Protein AF-A0A6P8CAR3-F1 (afdb_monomer_lite)

Structure (mmCIF, N/CA/C/O backbone):
data_AF-A0A6P8CAR3-F1
#
_entry.id   AF-A0A6P8CAR3-F1
#
loop_
_atom_site.group_PDB
_atom_site.id
_atom_site.type_symbol
_atom_site.label_atom_id
_atom_site.label_alt_id
_atom_site.label_comp_id
_ato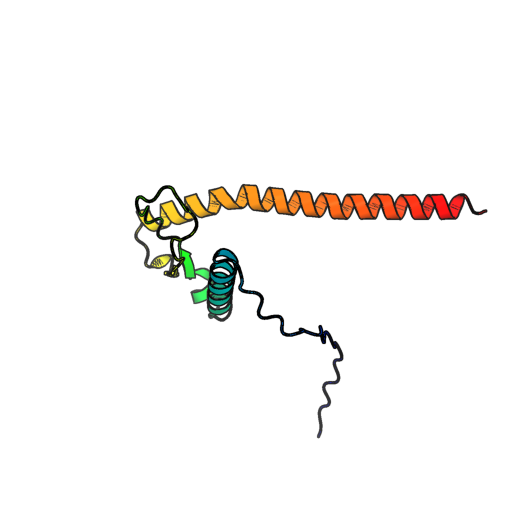m_site.label_asym_id
_atom_site.label_entity_id
_atom_site.label_seq_id
_atom_site.pdbx_PDB_ins_code
_atom_site.Cartn_x
_atom_site.Cartn_y
_atom_site.Cartn_z
_atom_site.occupancy
_atom_site.B_iso_or_equiv
_atom_site.auth_seq_id
_atom_site.auth_comp_id
_atom_site.auth_asym_id
_atom_site.auth_atom_id
_atom_site.pdbx_PDB_model_num
ATOM 1 N N . MET A 1 1 ? -28.341 -36.547 -9.044 1.00 37.84 1 MET A N 1
ATOM 2 C CA . MET A 1 1 ? -27.590 -36.329 -7.793 1.00 37.84 1 MET A CA 1
ATOM 3 C C . MET A 1 1 ? -27.442 -34.829 -7.647 1.00 37.84 1 MET A C 1
ATOM 5 O O . MET A 1 1 ? -26.509 -34.243 -8.180 1.00 37.84 1 MET A O 1
ATOM 9 N N . GLU A 1 2 ? -28.469 -34.211 -7.070 1.00 34.59 2 GLU A N 1
ATOM 10 C CA . GLU A 1 2 ? -28.439 -32.811 -6.663 1.00 34.59 2 GLU A CA 1
ATOM 11 C C . GLU A 1 2 ? -27.474 -32.696 -5.485 1.00 34.59 2 GLU A C 1
ATOM 13 O O . GLU A 1 2 ? -27.591 -33.443 -4.515 1.00 34.59 2 GLU A O 1
ATOM 18 N N . LEU A 1 3 ? -26.497 -31.801 -5.585 1.00 39.31 3 LEU A N 1
ATOM 19 C CA . LEU A 1 3 ? -25.762 -31.338 -4.419 1.00 39.31 3 LEU A CA 1
ATOM 20 C C . LEU A 1 3 ? -26.262 -29.931 -4.128 1.00 39.31 3 LEU A C 1
ATOM 22 O O . LEU A 1 3 ? -25.767 -28.945 -4.674 1.00 39.31 3 LEU A O 1
ATOM 26 N N . GLU A 1 4 ? -27.294 -29.872 -3.290 1.00 41.59 4 GLU A N 1
ATOM 27 C CA . GLU A 1 4 ? -27.665 -28.658 -2.584 1.00 41.59 4 GLU A CA 1
ATOM 28 C C . GLU A 1 4 ? -26.480 -28.203 -1.725 1.00 41.59 4 GLU A C 1
ATOM 30 O O . GLU A 1 4 ? -26.164 -28.793 -0.694 1.00 41.59 4 GLU A O 1
ATOM 35 N N . LEU A 1 5 ? -25.832 -27.116 -2.134 1.00 40.50 5 LEU A N 1
ATOM 36 C CA . LEU A 1 5 ? -25.028 -26.306 -1.230 1.00 40.50 5 LEU A CA 1
ATOM 37 C C . LEU A 1 5 ? -25.927 -25.217 -0.650 1.00 40.50 5 LEU A C 1
ATOM 39 O O . LEU A 1 5 ? -25.931 -24.072 -1.100 1.00 40.50 5 LEU A O 1
ATOM 43 N N . GLN A 1 6 ? -26.698 -25.589 0.371 1.00 46.31 6 GLN A N 1
ATOM 44 C CA . GLN A 1 6 ? -27.310 -24.620 1.270 1.00 46.31 6 GLN A CA 1
ATOM 45 C C . GLN A 1 6 ? -26.231 -24.069 2.207 1.00 46.31 6 GLN A C 1
ATOM 47 O O . GLN A 1 6 ? -25.952 -24.622 3.266 1.00 46.31 6 GLN A O 1
ATOM 52 N N . HIS A 1 7 ? -25.631 -22.944 1.825 1.00 41.62 7 HIS A N 1
ATOM 53 C CA . HIS A 1 7 ? -24.981 -22.049 2.776 1.00 41.62 7 HIS A CA 1
ATOM 54 C C . HIS A 1 7 ?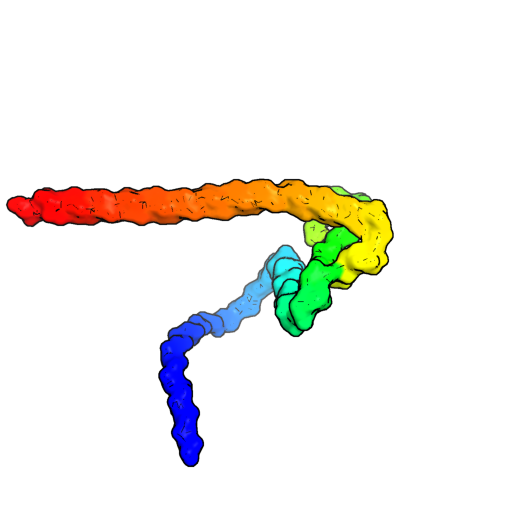 -25.685 -20.699 2.720 1.00 41.62 7 HIS A C 1
ATOM 56 O O . HIS A 1 7 ? -25.413 -19.842 1.880 1.00 41.62 7 HIS A O 1
ATOM 62 N N . ALA A 1 8 ? -26.626 -20.525 3.641 1.00 44.53 8 ALA A N 1
ATOM 63 C CA . ALA A 1 8 ? -27.214 -19.237 3.929 1.00 44.53 8 ALA A CA 1
ATOM 64 C C . ALA A 1 8 ? -26.144 -18.290 4.501 1.00 44.53 8 ALA A C 1
ATOM 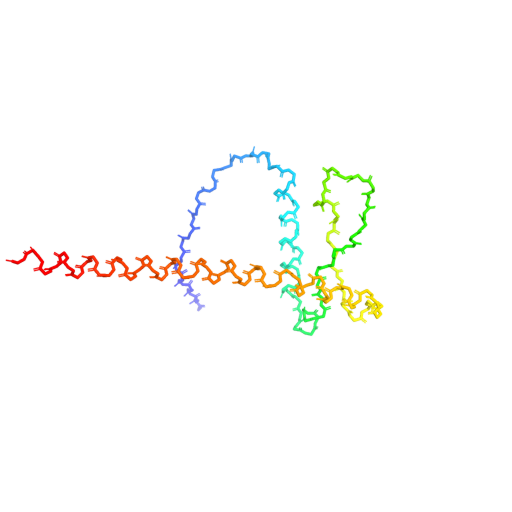66 O O . ALA A 1 8 ? -25.609 -18.513 5.583 1.00 44.53 8 ALA A O 1
ATOM 67 N N . SER A 1 9 ? -25.886 -17.185 3.805 1.00 39.03 9 SER A N 1
ATOM 68 C CA . SER A 1 9 ? -25.698 -15.885 4.454 1.00 39.03 9 SER A CA 1
ATOM 69 C C . SER A 1 9 ? -26.244 -14.791 3.535 1.00 39.03 9 SER A C 1
ATOM 71 O O . SER A 1 9 ? -25.606 -14.298 2.609 1.00 39.03 9 SER A O 1
ATOM 73 N N . SER A 1 10 ? -27.511 -14.452 3.763 1.00 47.41 10 SER A N 1
ATOM 74 C CA . SER A 1 10 ? -28.171 -13.320 3.124 1.00 47.41 10 SER A CA 1
ATOM 75 C C . SER A 1 10 ? -27.705 -12.028 3.791 1.00 47.41 10 SER A C 1
ATOM 77 O O . SER A 1 10 ? -28.309 -11.577 4.760 1.00 47.41 10 SER A O 1
ATOM 79 N N . PHE A 1 11 ? -26.679 -11.388 3.234 1.00 50.72 11 PHE A N 1
ATOM 80 C CA . PHE A 1 11 ? -26.512 -9.941 3.368 1.00 50.72 11 PHE A CA 1
ATOM 81 C C . PHE A 1 11 ? -27.120 -9.263 2.142 1.00 50.72 11 PHE A C 1
ATOM 83 O O . PHE A 1 11 ? -26.428 -8.718 1.286 1.00 50.72 11 PHE A O 1
ATOM 90 N N . ARG A 1 12 ? -28.451 -9.310 2.039 1.00 53.91 12 ARG A N 1
ATOM 91 C CA . ARG A 1 12 ? -29.187 -8.426 1.132 1.00 53.91 12 ARG A CA 1
ATOM 92 C C . ARG A 1 12 ? -29.307 -7.061 1.801 1.00 53.91 12 ARG A C 1
ATOM 94 O O . ARG A 1 12 ? -30.337 -6.726 2.374 1.00 53.91 12 ARG A O 1
ATOM 101 N N . SER A 1 13 ? -28.227 -6.284 1.755 1.00 49.47 13 SER A N 1
ATOM 102 C CA . SER A 1 13 ? -28.322 -4.849 2.013 1.00 49.47 13 SER A CA 1
ATOM 103 C C . SER A 1 13 ? -29.132 -4.228 0.883 1.00 49.47 13 SER A C 1
ATOM 105 O O . SER A 1 13 ? -28.727 -4.257 -0.277 1.00 49.47 13 SER A O 1
ATOM 107 N N . ASN A 1 14 ? -30.298 -3.701 1.239 1.00 44.16 14 ASN A N 1
ATOM 108 C CA . ASN A 1 14 ? -31.169 -2.930 0.369 1.00 44.16 14 ASN A CA 1
ATOM 109 C C . ASN A 1 14 ? -30.408 -1.688 -0.131 1.00 44.16 14 ASN A C 1
ATOM 111 O O . ASN A 1 14 ? -30.324 -0.683 0.573 1.00 44.16 14 ASN A O 1
ATOM 115 N N . ARG A 1 15 ? -29.796 -1.767 -1.318 1.00 44.28 15 ARG A N 1
ATOM 116 C CA . ARG A 1 15 ? -29.264 -0.595 -2.019 1.00 44.28 15 ARG A CA 1
ATOM 117 C C . ARG A 1 15 ? -30.456 0.120 -2.642 1.00 44.28 15 ARG A C 1
ATOM 119 O O . ARG A 1 15 ? -30.901 -0.236 -3.723 1.00 44.28 15 ARG A O 1
ATOM 126 N N . SER A 1 16 ? -31.000 1.096 -1.926 1.00 47.25 16 SER A N 1
ATOM 127 C CA . SER A 1 16 ? -31.833 2.115 -2.550 1.00 47.25 16 SER A CA 1
ATOM 128 C C . SER A 1 16 ? -30.955 2.906 -3.515 1.00 47.25 16 SER A C 1
ATOM 130 O O . SER A 1 16 ? -29.991 3.543 -3.080 1.00 47.25 16 SER A O 1
ATOM 132 N N . ASP A 1 17 ? -31.290 2.840 -4.802 1.00 51.38 17 ASP A N 1
ATOM 133 C CA . ASP A 1 17 ? -30.743 3.674 -5.866 1.00 51.38 17 ASP A CA 1
ATOM 134 C C . ASP A 1 17 ? -30.948 5.144 -5.508 1.00 51.38 17 ASP A C 1
ATOM 136 O O . ASP A 1 17 ? -31.993 5.749 -5.729 1.00 51.38 17 ASP A O 1
ATOM 140 N N . THR A 1 18 ? -29.939 5.725 -4.876 1.00 49.56 18 THR A N 1
ATOM 141 C CA . THR A 1 18 ? -29.762 7.166 -4.869 1.00 49.56 18 THR A CA 1
ATOM 142 C C . THR A 1 18 ? -28.496 7.376 -5.661 1.00 49.56 18 THR A C 1
ATOM 144 O O . THR A 1 18 ? -27.395 7.204 -5.136 1.00 49.56 18 THR A O 1
ATOM 147 N N . GLU A 1 19 ? -28.660 7.677 -6.948 1.00 51.69 19 GLU A N 1
ATOM 148 C CA . GLU A 1 19 ? -27.627 8.275 -7.785 1.00 51.69 19 GLU A CA 1
ATOM 149 C C . GLU A 1 19 ? -27.208 9.599 -7.138 1.00 51.69 19 GLU A C 1
ATOM 151 O O . GLU A 1 19 ? -27.660 10.690 -7.472 1.00 51.69 19 GLU A O 1
ATOM 156 N N . ARG A 1 20 ? -26.389 9.496 -6.096 1.00 47.16 20 ARG A N 1
ATOM 157 C CA . ARG A 1 20 ? -25.767 10.622 -5.436 1.00 47.16 20 ARG A CA 1
ATOM 158 C C . ARG A 1 20 ? -24.439 10.786 -6.136 1.00 47.16 20 ARG A C 1
ATOM 160 O O . ARG A 1 20 ? -23.530 9.993 -5.914 1.00 47.16 20 ARG A O 1
ATOM 167 N N . SER A 1 21 ? -24.372 11.788 -7.007 1.00 57.22 21 SER A N 1
ATOM 168 C CA . SER A 1 21 ? -23.149 12.302 -7.614 1.00 57.22 21 SER A CA 1
ATOM 169 C C . SER A 1 21 ? -22.003 12.241 -6.605 1.00 57.22 21 SER A C 1
ATOM 171 O O . SER A 1 21 ? -21.943 13.044 -5.673 1.00 57.22 21 SER A O 1
ATOM 173 N N . LEU A 1 22 ? -21.148 11.225 -6.744 1.00 51.94 22 LEU A N 1
ATOM 174 C CA . LEU A 1 22 ? -19.991 11.052 -5.880 1.00 51.94 22 LEU A CA 1
ATOM 175 C C . LEU A 1 22 ? -19.053 12.243 -6.118 1.00 51.94 22 LEU A C 1
ATOM 177 O O . LEU A 1 22 ? -18.839 12.603 -7.284 1.00 51.94 22 LEU A O 1
ATOM 181 N N . PRO A 1 23 ? -18.494 12.857 -5.059 1.00 60.16 23 PRO A N 1
ATOM 182 C CA . PRO A 1 23 ? -17.418 13.826 -5.218 1.00 60.16 23 PRO A CA 1
ATOM 183 C C . PRO A 1 23 ? -16.298 13.191 -6.051 1.00 60.16 23 PRO A C 1
ATOM 185 O O . PRO A 1 23 ? -16.108 11.973 -6.004 1.00 60.16 23 PRO A O 1
ATOM 188 N N . ALA A 1 24 ? -15.579 13.997 -6.836 1.00 58.12 24 ALA A N 1
ATOM 189 C CA . ALA A 1 24 ? -14.552 13.510 -7.762 1.00 58.12 24 ALA A CA 1
ATOM 190 C C . ALA A 1 24 ? -13.549 12.541 -7.094 1.00 58.12 24 ALA A C 1
ATOM 192 O O . ALA A 1 24 ? -13.138 11.571 -7.724 1.00 58.12 24 ALA A O 1
ATOM 193 N N . GLU A 1 25 ? -13.258 12.733 -5.803 1.00 54.50 25 GLU A N 1
ATOM 194 C CA . GLU A 1 25 ? -12.420 11.848 -4.979 1.00 54.50 25 GLU A CA 1
ATOM 195 C C . GLU A 1 25 ? -12.941 10.405 -4.868 1.00 54.50 25 GLU A C 1
ATOM 197 O O . GLU A 1 25 ? -12.158 9.461 -4.951 1.00 54.50 25 GLU A O 1
ATOM 202 N N . GLY A 1 26 ? -14.257 10.203 -4.736 1.00 61.31 26 GLY A N 1
ATOM 203 C CA . GLY A 1 26 ? -14.839 8.861 -4.609 1.00 61.31 26 GLY A CA 1
ATOM 204 C C . GLY A 1 26 ? -14.674 8.022 -5.878 1.00 61.31 26 GLY A C 1
ATOM 205 O O . GLY A 1 26 ? -14.478 6.814 -5.804 1.00 61.31 26 GLY A O 1
ATOM 206 N N . ARG A 1 27 ? -14.681 8.668 -7.051 1.00 62.88 27 ARG A N 1
ATOM 207 C CA . ARG A 1 27 ? -14.472 7.987 -8.339 1.00 62.88 27 ARG A CA 1
ATOM 208 C C . ARG A 1 27 ? -13.028 7.511 -8.511 1.00 62.88 27 ARG A C 1
ATOM 210 O O . ARG A 1 27 ? -12.815 6.420 -9.029 1.00 62.88 27 ARG A O 1
ATOM 217 N N . VAL A 1 28 ? -12.057 8.310 -8.061 1.00 67.25 28 VAL A N 1
ATOM 218 C CA . VAL A 1 28 ? -10.626 7.961 -8.119 1.00 67.25 28 VAL A CA 1
ATOM 219 C C . VAL A 1 28 ? -10.321 6.789 -7.186 1.00 67.25 28 VAL A C 1
ATOM 221 O O . VAL A 1 28 ? -9.623 5.854 -7.573 1.00 67.25 28 VAL A O 1
ATOM 224 N N . ASP A 1 29 ? -10.884 6.795 -5.977 1.00 78.19 29 ASP A N 1
ATOM 225 C CA . ASP A 1 29 ? -10.732 5.687 -5.028 1.00 78.19 29 ASP A CA 1
ATOM 226 C C . ASP A 1 29 ? -11.332 4.376 -5.572 1.00 78.19 29 ASP A C 1
ATOM 228 O O . ASP A 1 29 ? -10.711 3.315 -5.489 1.00 78.19 29 ASP A O 1
ATOM 232 N N . ASP A 1 30 ? -12.504 4.436 -6.209 1.00 84.75 30 ASP A N 1
ATOM 233 C CA . ASP A 1 30 ? -13.128 3.257 -6.816 1.00 84.75 30 ASP A CA 1
ATOM 234 C C . ASP A 1 30 ? -12.330 2.701 -8.008 1.00 84.75 30 ASP A C 1
ATOM 236 O O . ASP A 1 30 ? -12.212 1.481 -8.154 1.00 84.75 30 ASP A O 1
ATOM 240 N N . GLU A 1 31 ? -11.706 3.560 -8.818 1.00 85.62 31 GLU A N 1
ATOM 241 C CA . GLU A 1 31 ? -10.788 3.125 -9.875 1.00 85.62 31 GLU A CA 1
ATOM 242 C C . GLU A 1 31 ? -9.564 2.404 -9.292 1.00 85.62 31 GLU A C 1
ATOM 244 O O . GLU A 1 31 ? -9.211 1.306 -9.728 1.00 85.62 31 GLU A O 1
ATOM 249 N N . VAL A 1 32 ? -8.950 2.972 -8.253 1.00 84.88 32 VAL A N 1
ATOM 250 C CA . VAL A 1 32 ? -7.799 2.372 -7.566 1.00 84.88 32 VAL A CA 1
ATOM 251 C C . VAL A 1 32 ? -8.161 1.007 -6.972 1.00 84.88 32 VAL A C 1
ATOM 253 O O . VAL A 1 32 ? -7.386 0.055 -7.096 1.00 84.88 32 VAL A O 1
ATOM 256 N N . LYS A 1 33 ? -9.356 0.858 -6.388 1.00 88.88 33 LYS A N 1
ATOM 257 C CA . LYS A 1 33 ? -9.859 -0.442 -5.905 1.00 88.88 33 LYS A CA 1
ATOM 258 C C . LYS A 1 33 ? -10.005 -1.461 -7.032 1.00 88.88 33 LYS A C 1
ATOM 260 O O . LYS A 1 33 ? -9.626 -2.619 -6.851 1.00 88.88 33 LYS A O 1
ATOM 265 N N . LEU A 1 34 ? -10.533 -1.053 -8.187 1.00 90.62 34 LEU A N 1
ATOM 266 C CA . LEU A 1 34 ? -10.657 -1.931 -9.354 1.00 90.62 34 LEU A CA 1
ATOM 267 C C . LEU A 1 34 ? -9.283 -2.403 -9.845 1.00 90.62 34 LEU A C 1
ATOM 269 O O . LEU A 1 34 ? -9.114 -3.586 -10.150 1.00 90.62 34 LEU A O 1
ATOM 273 N N . GLN A 1 35 ? -8.287 -1.515 -9.864 1.00 90.69 35 GLN A N 1
ATOM 274 C CA . GLN A 1 35 ? -6.920 -1.877 -10.233 1.00 90.69 35 GLN A CA 1
ATOM 275 C C . GLN A 1 35 ? -6.293 -2.858 -9.223 1.00 90.69 35 GLN A C 1
ATOM 277 O O . GLN A 1 35 ? -5.686 -3.850 -9.632 1.00 90.69 35 GLN A O 1
ATOM 282 N N . TRP A 1 36 ? -6.494 -2.660 -7.913 1.00 92.06 36 TRP A N 1
ATOM 283 C CA . TRP A 1 36 ? -6.047 -3.617 -6.889 1.00 92.06 36 TRP A CA 1
ATOM 284 C C . TRP A 1 36 ? -6.713 -4.988 -7.029 1.00 92.06 36 TRP A C 1
ATOM 286 O O . TRP A 1 36 ? -6.036 -6.011 -6.934 1.00 92.06 36 TRP A O 1
ATOM 296 N N . ALA A 1 37 ? -8.015 -5.026 -7.323 1.00 94.44 37 ALA A N 1
ATOM 297 C CA . ALA A 1 37 ? -8.729 -6.275 -7.572 1.00 94.44 37 ALA A CA 1
ATOM 298 C C . ALA A 1 37 ? -8.188 -7.012 -8.810 1.00 94.44 37 ALA A C 1
ATOM 300 O O . ALA A 1 37 ? -8.125 -8.242 -8.824 1.00 94.44 37 ALA A O 1
ATOM 301 N N . ALA A 1 38 ? -7.769 -6.278 -9.845 1.00 93.81 38 ALA A N 1
ATOM 302 C CA . ALA A 1 38 ? -7.114 -6.867 -11.008 1.00 93.81 38 ALA A CA 1
ATOM 303 C C . ALA A 1 38 ? -5.740 -7.464 -10.655 1.00 93.81 38 ALA A C 1
ATOM 305 O O . ALA A 1 38 ? -5.426 -8.558 -11.123 1.00 93.81 38 ALA A O 1
ATOM 306 N N . ILE A 1 39 ? -4.953 -6.793 -9.804 1.00 94.06 39 ILE A N 1
ATOM 307 C CA . ILE A 1 39 ? -3.658 -7.301 -9.319 1.00 94.06 39 ILE A CA 1
ATOM 308 C C . ILE A 1 39 ? -3.844 -8.568 -8.476 1.00 94.06 39 ILE A C 1
ATOM 310 O O . ILE A 1 39 ? -3.086 -9.524 -8.639 1.00 94.06 39 ILE A O 1
ATOM 314 N N . ASP A 1 40 ? -4.856 -8.617 -7.611 1.00 93.56 40 ASP A N 1
ATOM 315 C CA . ASP A 1 40 ? -5.075 -9.770 -6.732 1.00 93.56 40 ASP A CA 1
ATOM 316 C C . ASP A 1 40 ? -5.488 -11.039 -7.496 1.00 93.56 40 ASP A C 1
ATOM 318 O O . ASP A 1 40 ? -5.152 -12.157 -7.108 1.00 93.56 40 ASP A O 1
ATOM 322 N N . ARG A 1 41 ? -6.136 -10.866 -8.653 1.00 95.81 41 ARG A N 1
ATOM 323 C CA . ARG A 1 41 ? -6.487 -11.961 -9.571 1.00 95.81 41 ARG A CA 1
ATOM 324 C C . ARG A 1 41 ? -5.288 -12.524 -10.346 1.00 95.81 41 ARG A C 1
ATOM 326 O O . ARG A 1 41 ? -5.443 -13.523 -11.048 1.00 95.81 41 ARG A O 1
ATOM 333 N N . LEU A 1 42 ? -4.106 -11.906 -10.267 1.00 95.06 42 LEU A N 1
ATOM 334 C CA . LEU A 1 42 ? -2.911 -12.397 -10.955 1.00 95.06 42 LEU A CA 1
ATOM 335 C C . LEU A 1 42 ? -2.337 -13.657 -10.275 1.00 95.06 42 LEU A C 1
ATOM 337 O O . LEU A 1 42 ? -2.395 -13.787 -9.052 1.00 95.06 42 LEU A O 1
ATOM 341 N N . PRO A 1 43 ? -1.670 -14.554 -11.031 1.00 95.88 43 PRO A N 1
ATOM 342 C CA . PRO A 1 43 ? -0.877 -15.633 -10.444 1.00 95.88 43 PRO A CA 1
ATOM 343 C C . PRO A 1 43 ? 0.170 -15.094 -9.461 1.00 95.88 43 PRO A C 1
ATOM 345 O O . PRO A 1 43 ? 0.732 -14.020 -9.695 1.00 95.88 43 PRO A O 1
ATOM 348 N N . THR A 1 44 ? 0.506 -15.868 -8.422 1.00 95.56 44 THR A N 1
ATOM 349 C CA . THR A 1 44 ? 1.368 -15.451 -7.295 1.00 95.56 44 THR A CA 1
ATOM 350 C C . THR A 1 44 ? 2.620 -14.692 -7.729 1.00 95.56 44 THR A C 1
ATOM 352 O O . THR A 1 44 ? 2.912 -13.624 -7.199 1.00 95.56 44 THR A O 1
ATOM 355 N N . PHE A 1 45 ? 3.330 -15.193 -8.743 1.00 94.75 45 PHE A N 1
ATOM 356 C CA . PHE A 1 45 ? 4.554 -14.560 -9.230 1.00 94.75 45 PHE A CA 1
ATOM 357 C C . PHE A 1 45 ? 4.326 -13.167 -9.831 1.00 94.75 45 PHE A C 1
ATOM 359 O O . PHE A 1 45 ? 5.109 -12.252 -9.591 1.00 94.75 45 PHE A O 1
ATOM 366 N N . ARG A 1 46 ? 3.252 -12.988 -10.610 1.00 93.56 46 ARG A N 1
ATOM 367 C CA . ARG A 1 46 ? 2.926 -11.687 -11.209 1.00 93.56 46 ARG A CA 1
ATOM 368 C C . ARG A 1 46 ? 2.352 -10.742 -10.160 1.00 93.56 46 ARG A C 1
ATOM 370 O O . ARG A 1 46 ? 2.703 -9.568 -10.176 1.00 93.56 46 ARG A O 1
ATOM 377 N N . ARG A 1 47 ? 1.559 -11.257 -9.217 1.00 95.31 47 ARG A N 1
ATOM 378 C CA . ARG A 1 47 ? 1.004 -10.477 -8.106 1.00 95.31 47 ARG A CA 1
ATOM 379 C C . ARG A 1 47 ? 2.098 -9.833 -7.251 1.00 95.31 47 ARG A C 1
ATOM 381 O O . ARG A 1 47 ? 2.023 -8.647 -6.981 1.00 95.31 47 ARG A O 1
ATOM 388 N N . LEU A 1 48 ? 3.156 -10.574 -6.908 1.00 91.75 48 LEU A N 1
ATOM 389 C CA . LEU A 1 48 ? 4.264 -10.061 -6.083 1.00 91.75 48 LEU A CA 1
ATOM 390 C C . LEU A 1 48 ? 5.109 -8.971 -6.757 1.00 91.75 48 LEU A C 1
ATOM 392 O O . LEU A 1 48 ? 5.776 -8.201 -6.075 1.00 91.75 48 LEU A O 1
ATOM 396 N N . ARG A 1 49 ? 5.130 -8.929 -8.092 1.00 93.25 49 ARG A N 1
ATOM 397 C CA . ARG A 1 49 ? 5.983 -8.008 -8.862 1.00 93.25 49 ARG A CA 1
ATOM 398 C C . ARG A 1 49 ? 5.209 -6.815 -9.412 1.00 93.25 49 ARG A C 1
ATOM 400 O O . ARG A 1 49 ? 5.827 -5.914 -9.962 1.00 93.25 49 ARG A O 1
ATOM 407 N N . THR A 1 50 ? 3.886 -6.804 -9.280 1.00 93.38 50 THR A N 1
ATOM 408 C CA . THR A 1 50 ? 3.023 -5.765 -9.843 1.00 93.38 50 THR A CA 1
ATOM 409 C C . THR A 1 50 ? 2.496 -4.876 -8.725 1.00 93.38 50 THR A C 1
ATOM 411 O O . THR A 1 50 ? 1.928 -5.381 -7.763 1.00 93.38 50 THR A O 1
ATOM 414 N N . SER A 1 51 ? 2.655 -3.561 -8.853 1.00 89.88 51 SER A N 1
ATOM 415 C CA . SER A 1 51 ? 2.116 -2.592 -7.895 1.00 89.88 51 SER A CA 1
ATOM 416 C C . SER A 1 51 ? 1.566 -1.357 -8.595 1.00 89.88 51 SER A C 1
ATOM 418 O O . SER A 1 51 ? 1.924 -1.061 -9.736 1.00 89.88 51 SER A O 1
ATOM 420 N N . LEU A 1 52 ? 0.704 -0.623 -7.892 1.00 89.56 52 LEU A N 1
ATOM 421 C CA . LEU A 1 52 ? 0.299 0.720 -8.284 1.00 89.56 52 LEU A CA 1
ATOM 422 C C . LEU A 1 52 ? 1.439 1.699 -8.031 1.00 89.56 52 LEU A C 1
ATOM 424 O O . LEU A 1 52 ? 1.908 1.833 -6.902 1.00 89.56 52 LEU A O 1
ATOM 428 N N . PHE A 1 53 ? 1.874 2.363 -9.092 1.00 84.88 53 PHE A N 1
ATOM 429 C CA . PHE A 1 53 ? 2.907 3.381 -9.072 1.00 84.88 53 PHE A CA 1
ATOM 430 C C . PHE A 1 53 ? 2.255 4.744 -9.296 1.00 84.88 53 PHE A C 1
ATOM 432 O O . PHE A 1 53 ? 1.478 4.929 -10.236 1.00 84.88 53 PHE A O 1
ATOM 439 N N . ASP A 1 54 ? 2.576 5.687 -8.418 1.00 80.94 54 ASP A N 1
ATOM 440 C CA . ASP A 1 54 ? 2.206 7.088 -8.567 1.00 80.94 54 ASP A CA 1
ATOM 441 C C . ASP A 1 54 ? 3.307 7.788 -9.366 1.00 80.94 54 ASP A C 1
ATOM 443 O O . ASP A 1 54 ? 4.450 7.867 -8.916 1.00 80.94 54 ASP A O 1
ATOM 447 N N . ASP A 1 55 ? 2.990 8.225 -10.585 1.00 64.94 55 ASP A N 1
ATOM 448 C CA . ASP A 1 55 ? 3.971 8.861 -11.466 1.00 64.94 55 ASP A CA 1
ATOM 449 C C . ASP A 1 55 ? 4.482 10.198 -10.945 1.00 64.94 55 ASP A C 1
ATOM 451 O O . ASP A 1 55 ? 5.453 10.715 -11.498 1.00 64.94 55 ASP A O 1
ATOM 455 N N . GLY A 1 56 ? 3.850 10.777 -9.916 1.00 60.03 56 GLY A N 1
ATOM 456 C CA . GLY A 1 56 ? 4.335 12.000 -9.291 1.00 60.03 56 GLY A CA 1
ATOM 457 C C . GLY A 1 56 ? 4.594 13.121 -10.298 1.00 60.03 56 GLY A C 1
ATOM 458 O O . GLY A 1 56 ? 5.417 13.996 -10.028 1.00 60.03 56 GLY A O 1
ATOM 459 N N . LYS A 1 57 ? 3.937 13.108 -11.474 1.00 47.75 57 LYS A N 1
ATOM 460 C CA . LYS A 1 57 ? 3.965 14.246 -12.387 1.00 47.75 57 LYS A CA 1
ATOM 461 C C . LYS A 1 57 ? 3.315 15.386 -11.627 1.00 47.75 57 LYS A C 1
ATOM 463 O O . LYS A 1 57 ? 2.094 15.514 -11.596 1.00 47.75 57 LYS A O 1
ATOM 468 N N . VAL A 1 58 ? 4.171 16.211 -11.038 1.00 44.38 58 VAL A N 1
ATOM 469 C CA . VAL A 1 58 ? 3.889 17.567 -10.599 1.00 44.38 58 VAL A CA 1
ATOM 470 C C . VAL A 1 58 ? 3.486 18.331 -11.858 1.00 44.38 58 VAL A C 1
ATOM 472 O O . VAL A 1 58 ? 4.269 19.055 -12.466 1.00 44.38 58 VAL A O 1
ATOM 475 N N . SER A 1 59 ? 2.253 18.117 -12.316 1.00 38.31 59 SER A N 1
ATOM 476 C CA . SER A 1 59 ? 1.539 19.154 -13.036 1.00 38.31 59 SER A CA 1
ATOM 477 C C . SER A 1 59 ? 1.615 20.362 -12.113 1.00 38.31 59 SER A C 1
ATOM 479 O O . SER A 1 59 ? 1.220 20.262 -10.953 1.00 38.31 59 SER A O 1
ATOM 481 N N . GLY A 1 60 ? 2.223 21.453 -12.576 1.00 36.78 60 GLY A N 1
ATOM 482 C CA . GLY A 1 60 ? 2.484 22.675 -11.812 1.00 36.78 60 GLY A CA 1
ATOM 483 C C . GLY A 1 60 ? 1.223 23.434 -11.386 1.00 36.78 60 GLY A C 1
ATOM 484 O O . GLY A 1 60 ? 1.203 24.658 -11.416 1.00 36.78 60 GLY A O 1
ATOM 485 N N . SER A 1 61 ? 0.159 22.730 -11.010 1.00 39.34 61 SER A N 1
ATOM 486 C CA . SER A 1 61 ? -1.018 23.272 -10.362 1.00 39.34 61 SER A CA 1
ATOM 487 C C . SER A 1 61 ? -0.990 22.827 -8.904 1.00 39.34 61 SER A C 1
ATOM 489 O O . SER A 1 61 ? -1.363 21.707 -8.565 1.00 39.34 61 SER A O 1
ATOM 491 N N . GLN A 1 62 ? -0.549 23.729 -8.029 1.00 42.44 62 GLN A N 1
ATOM 492 C CA . GLN A 1 62 ? -0.540 23.587 -6.567 1.00 42.44 62 GLN A CA 1
ATOM 493 C C . GLN A 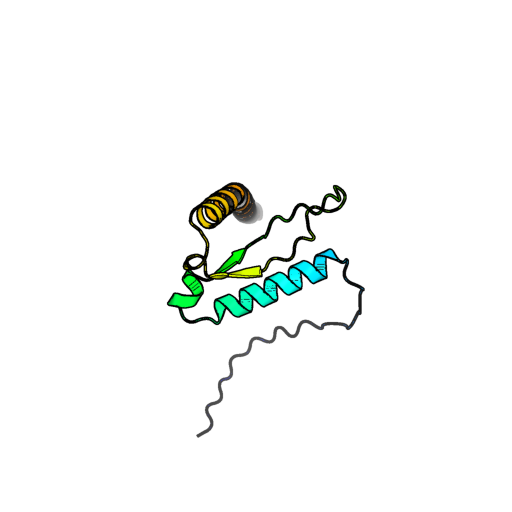1 62 ? -1.947 23.446 -5.941 1.00 42.44 62 GLN A C 1
ATOM 495 O O . GLN A 1 62 ? -2.103 23.637 -4.741 1.00 42.44 62 GLN A O 1
ATOM 500 N N . ASN A 1 63 ? -2.973 23.107 -6.726 1.00 38.59 63 ASN A N 1
ATOM 501 C CA . ASN A 1 63 ? -4.370 23.177 -6.311 1.00 38.59 63 ASN A CA 1
ATOM 502 C C . ASN A 1 63 ? -5.072 21.815 -6.195 1.00 38.59 63 ASN A C 1
ATOM 504 O O . ASN A 1 63 ? -6.254 21.808 -5.880 1.00 38.59 63 ASN A O 1
ATOM 508 N N . ASN A 1 64 ? -4.393 20.684 -6.428 1.00 42.41 64 ASN A N 1
ATOM 509 C CA . ASN A 1 64 ? -4.872 19.352 -6.021 1.00 42.41 64 ASN A CA 1
ATOM 510 C C . ASN A 1 64 ? -3.740 18.307 -6.137 1.00 42.41 64 ASN A C 1
ATOM 512 O O . ASN A 1 64 ? -3.446 17.868 -7.250 1.00 42.41 64 ASN A O 1
ATOM 516 N N . PRO A 1 65 ? -3.096 17.889 -5.031 1.00 47.94 65 PRO A N 1
ATOM 517 C CA . PRO A 1 65 ? -2.054 16.856 -5.062 1.00 47.94 65 PRO A CA 1
ATOM 518 C C . PRO A 1 65 ? -2.578 15.441 -5.384 1.00 47.94 65 PRO A C 1
ATOM 520 O O . PRO A 1 65 ? -1.773 14.538 -5.583 1.00 47.94 65 PRO A O 1
ATOM 523 N N . ASP A 1 66 ? -3.897 15.242 -5.485 1.00 48.12 66 ASP A N 1
ATOM 524 C CA . ASP A 1 66 ? -4.520 13.909 -5.508 1.00 48.12 66 ASP A CA 1
ATOM 525 C C . ASP A 1 66 ? -5.006 13.430 -6.892 1.00 48.12 66 ASP A C 1
ATOM 527 O O . ASP A 1 66 ? -5.708 12.425 -6.993 1.00 48.12 66 ASP A O 1
ATOM 531 N N . VAL A 1 67 ? -4.628 14.110 -7.985 1.00 49.91 67 VAL A N 1
ATOM 532 C CA . VAL A 1 67 ? -5.066 13.761 -9.358 1.00 49.91 67 VAL A CA 1
ATOM 533 C C . VAL A 1 67 ? -3.880 13.445 -10.280 1.00 49.91 67 VAL A C 1
ATOM 535 O O . VAL A 1 67 ? -3.839 13.837 -11.444 1.00 49.91 67 VAL A O 1
ATOM 538 N N . ALA A 1 68 ? -2.882 12.725 -9.771 1.00 55.66 68 ALA A N 1
ATOM 539 C CA . ALA A 1 68 ? -1.969 11.966 -10.620 1.00 55.66 68 ALA A CA 1
ATOM 540 C C . ALA A 1 68 ? -2.485 10.521 -10.676 1.00 55.66 68 ALA A C 1
ATOM 542 O O . ALA A 1 68 ? -2.546 9.828 -9.662 1.00 55.66 68 ALA A O 1
ATOM 543 N N . GLY A 1 69 ? -2.937 10.080 -11.853 1.00 64.81 69 GLY A N 1
ATOM 544 C CA . GLY A 1 69 ? -3.472 8.730 -12.031 1.00 64.81 69 GLY A CA 1
ATOM 545 C C . GLY A 1 69 ? -2.434 7.674 -11.646 1.00 64.81 69 GLY A C 1
ATOM 546 O O . GLY A 1 69 ? -1.320 7.671 -12.170 1.00 64.81 69 GLY A O 1
ATOM 547 N N . LYS A 1 70 ? -2.798 6.769 -10.732 1.00 78.50 70 LYS A N 1
ATOM 548 C CA . LYS A 1 70 ? -1.961 5.617 -10.380 1.00 78.50 70 LYS A CA 1
ATOM 549 C C . LYS A 1 70 ? -1.980 4.631 -11.543 1.00 78.50 70 LYS A C 1
ATOM 551 O O . LYS A 1 70 ? -3.052 4.273 -12.032 1.00 78.50 70 LYS A O 1
ATOM 556 N N . ARG A 1 71 ? -0.805 4.178 -11.983 1.00 85.44 71 ARG A N 1
ATOM 557 C CA . ARG A 1 71 ? -0.682 3.153 -13.030 1.00 85.44 71 ARG A CA 1
ATOM 558 C C . ARG A 1 71 ? -0.204 1.828 -12.457 1.00 85.44 71 ARG A C 1
ATOM 560 O O . ARG A 1 71 ? 0.611 1.787 -11.541 1.00 85.44 71 ARG A O 1
ATOM 567 N N . VAL A 1 72 ? -0.681 0.731 -13.033 1.00 87.94 72 VAL A N 1
ATOM 568 C CA . VAL A 1 72 ? -0.227 -0.623 -12.699 1.00 87.94 72 VAL A CA 1
ATOM 569 C C . VAL A 1 72 ? 1.124 -0.874 -13.375 1.00 87.94 72 VAL A C 1
ATOM 571 O O . VAL A 1 72 ? 1.217 -0.823 -14.602 1.00 87.94 72 VAL A O 1
ATOM 574 N N . VAL A 1 73 ? 2.172 -1.163 -12.599 1.00 90.62 73 VAL A N 1
ATOM 575 C CA . VAL A 1 73 ? 3.537 -1.368 -13.114 1.00 90.62 73 VAL A CA 1
ATOM 576 C C . VAL A 1 73 ? 4.158 -2.637 -12.553 1.00 90.62 73 VAL A C 1
ATOM 578 O O . VAL A 1 73 ? 4.017 -2.954 -11.374 1.00 90.62 73 VAL A O 1
ATOM 581 N N . ASP A 1 74 ? 4.894 -3.347 -13.406 1.00 92.69 74 ASP A N 1
ATOM 582 C CA . ASP A 1 74 ? 5.815 -4.398 -12.981 1.00 92.69 74 ASP A CA 1
ATOM 583 C C . ASP A 1 74 ? 7.101 -3.753 -12.442 1.00 92.69 74 ASP A C 1
ATOM 585 O O . ASP A 1 74 ? 7.891 -3.180 -13.198 1.00 92.69 74 ASP A O 1
AT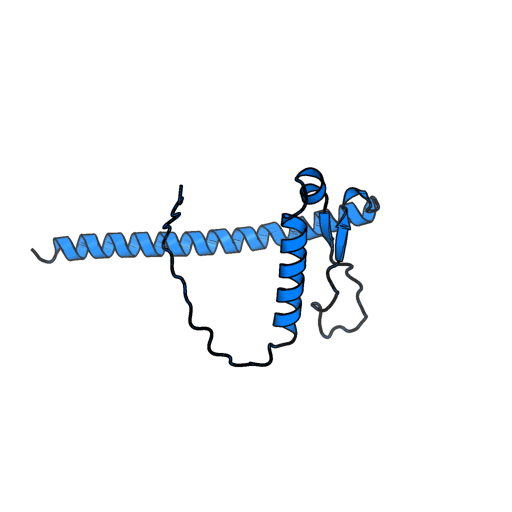OM 589 N N . ILE A 1 75 ? 7.317 -3.869 -11.132 1.00 91.00 75 ILE A N 1
ATOM 590 C CA . ILE A 1 75 ? 8.431 -3.278 -10.376 1.00 91.00 75 ILE A CA 1
ATOM 591 C C . ILE A 1 75 ? 9.788 -3.682 -10.971 1.00 91.00 75 ILE A C 1
ATOM 593 O O . ILE A 1 75 ? 10.784 -2.966 -10.853 1.00 91.00 75 ILE A O 1
ATOM 597 N N . MET A 1 76 ? 9.853 -4.832 -11.641 1.00 89.56 76 MET A N 1
ATOM 598 C CA . MET A 1 76 ? 11.107 -5.369 -12.170 1.00 89.56 76 MET A CA 1
ATOM 599 C C . MET A 1 76 ? 11.472 -4.801 -13.531 1.00 89.56 76 MET A C 1
ATOM 601 O O . MET A 1 76 ? 12.628 -4.904 -13.937 1.00 89.56 76 MET A O 1
ATOM 605 N N . LYS A 1 77 ? 10.505 -4.164 -14.192 1.00 91.06 77 LYS A N 1
ATOM 606 C CA . LYS A 1 77 ? 10.708 -3.407 -15.426 1.00 91.06 77 LYS A CA 1
ATOM 607 C C . LYS A 1 77 ? 11.062 -1.942 -15.166 1.00 91.06 77 LYS A C 1
ATOM 609 O O . LYS A 1 77 ? 11.480 -1.270 -16.100 1.00 91.06 77 LYS A O 1
ATOM 614 N N . LEU A 1 78 ? 10.915 -1.463 -13.926 1.00 89.44 78 LEU A N 1
ATOM 615 C CA . LEU A 1 78 ? 11.355 -0.126 -13.520 1.00 89.44 78 LEU A CA 1
ATOM 616 C C . LEU A 1 78 ? 12.881 -0.013 -13.551 1.00 89.44 78 LEU A C 1
ATOM 618 O O . LEU A 1 78 ? 13.590 -0.971 -13.204 1.00 89.44 78 LEU A O 1
ATOM 622 N N . GLY A 1 79 ? 13.365 1.186 -13.886 1.00 91.75 79 GLY A N 1
ATOM 623 C CA . GLY A 1 79 ? 14.776 1.542 -13.748 1.00 91.75 79 GLY A CA 1
ATOM 624 C C . GLY A 1 79 ? 15.235 1.513 -12.284 1.00 91.75 79 GLY A C 1
ATOM 625 O O . GLY A 1 79 ? 14.423 1.562 -11.360 1.00 91.75 79 GLY A O 1
ATOM 626 N N . GLY A 1 80 ? 16.551 1.447 -12.050 1.00 92.88 80 GLY A N 1
ATOM 627 C CA . GLY A 1 80 ? 17.106 1.371 -10.689 1.00 92.88 80 GLY A CA 1
ATOM 628 C C . GLY A 1 80 ? 16.691 2.547 -9.797 1.00 92.88 80 GLY A C 1
ATOM 629 O O . GLY A 1 80 ? 16.280 2.339 -8.658 1.00 92.88 80 GLY A O 1
ATOM 630 N N . LEU A 1 81 ? 16.723 3.767 -10.343 1.00 90.69 81 LEU A N 1
ATOM 631 C CA . LEU A 1 81 ? 16.329 4.983 -9.628 1.00 90.69 81 LEU A CA 1
ATOM 632 C C . LEU A 1 81 ? 14.822 5.020 -9.329 1.00 90.69 81 LEU A C 1
ATOM 634 O O . LEU A 1 81 ? 14.431 5.258 -8.191 1.00 90.69 81 LEU A O 1
ATOM 638 N N . GLU A 1 82 ? 13.980 4.728 -10.324 1.00 89.06 82 GLU A N 1
ATOM 639 C CA . GLU A 1 82 ? 12.518 4.693 -10.163 1.00 89.06 82 GLU A CA 1
ATOM 640 C C . GLU A 1 82 ? 12.094 3.662 -9.116 1.00 89.06 82 GLU A C 1
ATOM 642 O O . GLU A 1 82 ? 11.240 3.932 -8.273 1.00 89.06 82 GLU A O 1
ATOM 647 N N . ARG A 1 83 ? 12.727 2.483 -9.137 1.00 91.06 83 ARG A N 1
ATOM 648 C CA . ARG A 1 83 ? 12.490 1.431 -8.148 1.00 91.06 83 ARG A CA 1
ATOM 649 C C . ARG A 1 83 ? 12.891 1.879 -6.746 1.00 91.06 83 ARG A C 1
ATOM 651 O O . ARG A 1 83 ? 12.161 1.595 -5.803 1.00 91.06 83 ARG A O 1
ATOM 658 N N . HIS A 1 84 ? 14.026 2.561 -6.604 1.00 90.38 84 HIS A N 1
ATOM 659 C CA . HIS A 1 84 ? 14.468 3.081 -5.313 1.00 90.38 84 HIS A CA 1
ATOM 660 C C . HIS A 1 84 ? 13.475 4.115 -4.769 1.00 90.38 84 HIS A C 1
ATOM 662 O O . HIS A 1 84 ? 12.963 3.941 -3.669 1.00 90.38 84 HIS A O 1
ATOM 668 N N . MET A 1 85 ? 13.097 5.110 -5.578 1.00 88.75 85 MET A N 1
ATOM 669 C CA . MET A 1 85 ? 12.101 6.115 -5.186 1.00 88.75 85 MET A CA 1
ATOM 670 C C . MET A 1 85 ? 10.748 5.496 -4.822 1.00 88.75 85 MET A C 1
ATOM 672 O O . MET A 1 85 ? 10.100 5.937 -3.876 1.00 88.75 85 MET A O 1
ATOM 676 N N . PHE A 1 86 ? 10.321 4.460 -5.545 1.00 87.31 86 PHE A N 1
ATOM 677 C CA . PHE A 1 86 ? 9.099 3.728 -5.225 1.00 87.31 86 PHE A CA 1
ATOM 678 C C . PHE A 1 86 ? 9.151 3.079 -3.839 1.00 87.31 86 PHE A C 1
ATOM 680 O O . PHE A 1 86 ? 8.197 3.204 -3.074 1.00 87.31 86 PHE A O 1
ATOM 687 N N . ILE A 1 87 ? 10.262 2.416 -3.507 1.00 88.12 87 ILE A N 1
ATOM 688 C CA . ILE A 1 87 ? 10.451 1.767 -2.203 1.00 88.12 87 ILE A CA 1
ATOM 689 C C . ILE A 1 87 ? 10.478 2.811 -1.080 1.00 88.12 87 ILE A C 1
ATOM 691 O O . ILE A 1 87 ? 9.784 2.631 -0.082 1.00 88.12 87 ILE A O 1
ATOM 695 N N . GLU A 1 88 ? 11.202 3.918 -1.259 1.00 88.56 88 GLU A N 1
ATOM 696 C CA . GLU A 1 88 ? 11.255 5.015 -0.280 1.00 88.56 88 GLU A CA 1
ATOM 697 C C . GLU A 1 88 ? 9.862 5.617 -0.024 1.00 88.56 88 GLU A C 1
ATOM 699 O O . GLU A 1 88 ? 9.431 5.773 1.120 1.00 88.56 88 GLU A O 1
ATOM 704 N N . ASN A 1 89 ? 9.105 5.889 -1.092 1.00 84.75 89 ASN A N 1
ATOM 705 C CA . ASN A 1 89 ? 7.745 6.420 -0.984 1.00 84.75 89 ASN A CA 1
ATOM 706 C C . ASN A 1 89 ? 6.779 5.434 -0.313 1.00 84.75 89 ASN A C 1
ATOM 708 O O . ASN A 1 89 ? 5.882 5.862 0.418 1.00 84.75 89 ASN A O 1
ATOM 712 N N . LEU A 1 90 ? 6.949 4.132 -0.563 1.00 83.94 90 LEU A N 1
ATOM 713 C CA . LEU A 1 90 ? 6.159 3.086 0.079 1.00 83.94 90 LEU A CA 1
ATOM 714 C C . LEU A 1 90 ? 6.443 3.047 1.583 1.00 83.94 90 LEU A C 1
ATOM 716 O O . LEU A 1 90 ? 5.509 3.116 2.378 1.00 83.94 90 LEU A O 1
ATOM 720 N N . LEU A 1 91 ? 7.718 2.998 1.974 1.00 85.19 91 LEU A N 1
ATOM 721 C CA . LEU A 1 91 ? 8.125 2.939 3.380 1.00 85.19 91 LEU A CA 1
ATOM 722 C C . LEU A 1 91 ? 7.649 4.159 4.170 1.00 85.19 91 LEU A C 1
ATOM 724 O O . LEU A 1 91 ? 7.139 4.000 5.277 1.00 85.19 91 LEU A O 1
ATOM 728 N N . LYS A 1 92 ? 7.706 5.355 3.572 1.00 84.19 92 LYS A N 1
ATOM 729 C CA . LYS A 1 92 ? 7.273 6.599 4.221 1.00 84.19 92 LYS A CA 1
ATOM 730 C C . LYS A 1 92 ? 5.817 6.568 4.699 1.00 84.19 92 LYS A C 1
ATOM 732 O O . LYS A 1 92 ? 5.500 7.184 5.708 1.00 84.19 92 LYS A O 1
ATOM 737 N N . ARG A 1 93 ? 4.921 5.891 3.975 1.00 79.94 93 ARG A N 1
ATOM 738 C CA . ARG A 1 93 ? 3.488 5.833 4.328 1.00 79.94 93 ARG A CA 1
ATOM 739 C C . ARG A 1 93 ? 3.148 4.677 5.272 1.00 79.94 93 ARG A C 1
ATOM 741 O O . ARG A 1 93 ? 2.183 4.775 6.024 1.00 79.94 93 ARG A O 1
ATOM 748 N N . VAL A 1 94 ? 3.939 3.601 5.256 1.00 86.88 94 VAL A N 1
ATOM 749 C CA . VAL A 1 94 ? 3.667 2.377 6.030 1.00 86.88 94 VAL A CA 1
ATOM 750 C C . VAL A 1 94 ? 3.685 2.633 7.538 1.00 86.88 94 VAL A C 1
ATOM 752 O O . VAL A 1 94 ? 2.867 2.063 8.257 1.00 86.88 94 VAL A O 1
ATOM 755 N N . GLU A 1 95 ? 4.578 3.490 8.031 1.00 86.38 95 GLU A N 1
ATOM 756 C CA . GLU A 1 95 ? 4.660 3.803 9.464 1.00 86.38 95 GLU A CA 1
ATOM 757 C C . GLU A 1 95 ? 3.398 4.516 9.971 1.00 86.38 95 GLU A C 1
ATOM 759 O O . GLU A 1 95 ? 2.798 4.080 10.958 1.00 86.38 95 GLU A O 1
ATOM 764 N N . ASP A 1 96 ? 2.945 5.546 9.251 1.00 88.19 96 ASP A N 1
ATOM 765 C CA . ASP A 1 96 ? 1.727 6.298 9.575 1.00 88.19 96 ASP A CA 1
ATOM 766 C C . ASP A 1 96 ? 0.477 5.407 9.529 1.00 88.19 96 ASP A C 1
ATOM 768 O O . ASP A 1 96 ? -0.388 5.473 10.411 1.00 88.19 96 ASP A O 1
ATOM 772 N N . ASP A 1 97 ? 0.380 4.544 8.516 1.00 88.56 97 ASP A N 1
ATOM 773 C CA . ASP A 1 97 ? -0.735 3.611 8.362 1.00 88.56 97 ASP A CA 1
ATOM 774 C C . ASP A 1 97 ? -0.748 2.555 9.478 1.00 88.56 97 ASP A C 1
ATOM 776 O O . ASP A 1 97 ? -1.803 2.281 10.065 1.00 88.56 97 ASP A O 1
ATOM 780 N N . ASN A 1 98 ? 0.420 2.013 9.839 1.00 93.88 98 ASN A N 1
ATOM 781 C CA . ASN A 1 98 ? 0.565 1.077 10.954 1.00 93.88 98 ASN A CA 1
ATOM 782 C C . ASN A 1 98 ? 0.181 1.727 12.282 1.00 93.88 98 ASN A C 1
ATOM 784 O O . ASN A 1 98 ? -0.566 1.133 13.061 1.00 93.88 98 ASN A O 1
ATOM 788 N N . PHE A 1 99 ? 0.641 2.954 12.533 1.00 94.25 99 PHE A N 1
ATOM 789 C CA . PHE A 1 99 ? 0.275 3.699 13.732 1.00 94.25 99 PHE A CA 1
ATOM 790 C C . PHE A 1 99 ? -1.247 3.864 13.838 1.00 94.25 99 PHE A C 1
ATOM 792 O O . PHE A 1 99 ? -1.842 3.521 14.863 1.00 94.25 99 PHE A O 1
ATOM 799 N N . ARG A 1 100 ? -1.906 4.297 12.755 1.00 94.69 100 ARG A N 1
ATOM 800 C CA . ARG A 1 100 ? -3.371 4.448 12.699 1.00 94.69 100 ARG A CA 1
ATOM 801 C C . ARG A 1 100 ? -4.102 3.124 12.918 1.00 94.69 100 ARG A C 1
ATOM 803 O O . ARG A 1 100 ? -5.134 3.099 13.594 1.00 94.69 100 ARG A O 1
ATOM 810 N N . LEU A 1 101 ? -3.600 2.028 12.350 1.00 96.00 101 LEU A N 1
ATOM 811 C CA . LEU A 1 101 ? -4.165 0.693 12.542 1.00 96.00 101 LEU A CA 1
ATOM 812 C C . LEU A 1 101 ? -4.064 0.254 14.008 1.00 96.00 101 LEU A C 1
ATOM 814 O O . LEU A 1 101 ? -5.071 -0.136 14.602 1.00 96.00 101 LEU A O 1
ATOM 818 N N . LEU A 1 102 ? -2.870 0.348 14.596 1.00 97.44 102 LEU A N 1
ATOM 819 C CA . LEU A 1 102 ? -2.608 -0.042 15.982 1.00 97.44 102 LEU A CA 1
ATOM 820 C C . LEU A 1 102 ? -3.404 0.814 16.970 1.00 97.44 102 LEU A C 1
ATOM 822 O O . LEU A 1 102 ? -3.968 0.276 17.921 1.00 97.44 102 LEU A O 1
ATOM 826 N N . GLN A 1 103 ? -3.531 2.116 16.713 1.00 97.62 103 GLN A N 1
ATOM 827 C CA . GLN A 1 103 ? -4.360 3.009 17.517 1.00 97.62 103 GLN A CA 1
ATOM 828 C C . GLN A 1 103 ? -5.829 2.561 17.520 1.00 97.62 103 GLN A C 1
ATOM 830 O O . GLN A 1 103 ? -6.419 2.377 18.584 1.00 97.62 103 GLN A O 1
ATOM 835 N N . LYS A 1 104 ? -6.414 2.307 16.342 1.00 97.06 104 LYS A N 1
ATOM 836 C CA . LYS A 1 104 ? -7.803 1.827 16.235 1.00 97.06 104 LYS A CA 1
ATOM 837 C C . LYS A 1 104 ? -8.001 0.463 16.894 1.00 97.06 104 LYS A C 1
ATOM 839 O O . LYS A 1 104 ? -9.064 0.201 17.456 1.00 97.06 104 LYS A O 1
ATOM 844 N N . LEU A 1 105 ? -7.012 -0.426 16.803 1.00 97.44 105 LEU A N 1
ATOM 845 C CA . LEU A 1 105 ? -7.054 -1.726 17.473 1.00 97.44 105 LEU A CA 1
ATOM 846 C C . LEU A 1 105 ? -7.032 -1.565 18.991 1.00 97.44 105 LEU A C 1
ATOM 848 O O . LEU A 1 105 ? -7.880 -2.152 19.660 1.00 97.44 105 LEU A O 1
ATOM 852 N N . LYS A 1 106 ? -6.143 -0.718 19.516 1.00 97.25 106 LYS A N 1
ATOM 853 C CA . LYS A 1 106 ? -6.096 -0.385 20.940 1.00 97.25 106 LYS A CA 1
ATOM 854 C C . LYS A 1 106 ? -7.436 0.159 21.425 1.00 97.25 106 LYS A C 1
ATOM 856 O O . LYS A 1 106 ? -8.010 -0.390 22.352 1.00 97.25 106 LYS A O 1
ATOM 861 N N . GLU A 1 107 ? -8.007 1.148 20.740 1.00 97.06 107 GLU A N 1
ATOM 862 C CA . GLU A 1 107 ? -9.315 1.710 21.107 1.00 97.06 107 GLU A CA 1
ATOM 863 C C . GLU A 1 107 ? -10.433 0.657 21.130 1.00 97.06 107 GLU A C 1
ATOM 865 O O . GLU A 1 107 ? -11.339 0.715 21.962 1.00 97.06 107 GLU A O 1
ATOM 870 N N . ARG A 1 108 ? -10.400 -0.316 20.211 1.00 96.44 108 ARG A N 1
ATOM 871 C CA . ARG A 1 108 ? -11.373 -1.419 20.188 1.00 96.44 108 ARG A CA 1
ATOM 872 C C . ARG A 1 108 ? -11.199 -2.358 21.380 1.00 96.44 108 ARG A C 1
ATOM 874 O O . ARG A 1 108 ? -12.212 -2.755 21.954 1.00 96.44 108 ARG A O 1
ATOM 881 N N . ILE A 1 109 ? -9.958 -2.691 21.732 1.00 96.56 109 ILE A N 1
ATOM 882 C CA . ILE A 1 109 ? -9.627 -3.538 22.884 1.00 96.56 109 ILE A CA 1
ATOM 883 C C . ILE A 1 109 ? -10.015 -2.823 24.182 1.00 96.56 109 ILE A C 1
ATOM 885 O O . ILE A 1 109 ? -10.794 -3.372 24.956 1.00 96.56 109 ILE A O 1
ATOM 889 N N . ASP A 1 110 ? -9.598 -1.566 24.357 1.00 96.12 110 ASP A N 1
ATOM 890 C CA . ASP A 1 110 ? -9.899 -0.749 25.538 1.00 96.12 110 ASP A CA 1
ATOM 891 C C . ASP A 1 110 ? -11.418 -0.607 25.751 1.00 96.12 110 ASP A C 1
ATOM 893 O O . ASP A 1 110 ? -11.914 -0.639 26.881 1.00 96.12 110 ASP A O 1
ATOM 897 N N . ARG A 1 111 ? -12.202 -0.465 24.668 1.00 95.06 111 ARG A N 1
ATOM 898 C CA . ARG A 1 111 ? -13.672 -0.459 24.760 1.00 95.06 111 ARG A CA 1
ATOM 899 C C . ARG A 1 111 ? -14.213 -1.790 25.275 1.00 95.06 111 ARG A C 1
ATOM 901 O O . ARG A 1 111 ? -15.092 -1.774 26.134 1.00 95.06 111 ARG A O 1
ATOM 908 N N . GLN A 1 112 ? -13.724 -2.920 24.762 1.00 92.19 112 GLN A N 1
ATOM 909 C CA . GLN A 1 112 ? -14.169 -4.240 25.216 1.00 92.19 112 GLN A CA 1
ATOM 910 C C . GLN A 1 112 ? -13.780 -4.518 26.668 1.00 92.19 112 GLN A C 1
ATOM 912 O O . GLN A 1 112 ? -14.611 -5.026 27.415 1.00 92.19 112 GLN A O 1
ATOM 917 N N . GLU A 1 113 ? -12.577 -4.133 27.090 1.00 92.00 113 GLU A N 1
ATOM 918 C CA . GLU A 1 113 ? -12.123 -4.273 28.476 1.00 92.00 113 GLU A CA 1
ATOM 919 C C . GLU A 1 113 ? -13.018 -3.483 29.443 1.00 92.00 113 GLU A C 1
ATOM 921 O O . GLU A 1 113 ? -13.497 -4.021 30.446 1.00 92.00 113 GLU A O 1
ATOM 926 N N . LYS A 1 114 ? -13.334 -2.226 29.102 1.00 90.31 114 LYS A N 1
ATOM 927 C CA . LYS A 1 114 ? -14.249 -1.389 29.894 1.00 90.31 114 LYS A CA 1
ATOM 928 C C . LYS A 1 114 ? -15.656 -1.975 29.953 1.00 90.31 114 LYS A C 1
ATOM 930 O O . LYS A 1 114 ? -16.255 -2.001 31.024 1.00 90.31 114 LYS A O 1
ATOM 935 N N . LEU A 1 115 ? -16.175 -2.460 28.823 1.00 87.25 115 LEU A N 1
ATOM 936 C CA . LEU A 1 115 ? -17.486 -3.115 28.747 1.00 87.25 115 LEU A CA 1
ATOM 937 C C . LEU A 1 115 ? -17.535 -4.384 29.608 1.00 87.25 115 LEU A C 1
ATOM 939 O O . LEU A 1 115 ? -18.490 -4.581 30.356 1.00 87.25 115 LEU A O 1
ATOM 943 N N . MET A 1 116 ? -16.501 -5.225 29.540 1.00 87.00 116 MET A N 1
ATOM 944 C CA . MET A 1 116 ? -16.394 -6.442 30.346 1.00 87.00 116 MET A CA 1
ATOM 945 C C . MET A 1 116 ? -16.347 -6.112 31.841 1.00 87.00 116 MET A C 1
ATOM 947 O O . MET A 1 116 ? -17.115 -6.676 32.618 1.00 87.00 116 MET A O 1
ATOM 951 N N . THR A 1 117 ? -15.511 -5.148 32.231 1.00 86.38 117 THR A N 1
ATOM 952 C CA . THR A 1 117 ? -15.376 -4.692 33.622 1.00 86.38 117 THR A CA 1
ATOM 953 C C . THR A 1 117 ? -16.687 -4.111 34.154 1.00 86.38 117 THR A C 1
ATOM 955 O O . THR A 1 117 ? -17.124 -4.469 35.246 1.00 86.38 117 THR A O 1
ATOM 958 N N . PHE A 1 118 ? -17.362 -3.268 33.366 1.00 87.88 118 PHE A N 1
ATOM 959 C CA . PHE A 1 118 ? -18.664 -2.705 33.725 1.00 87.88 118 PHE A CA 1
ATOM 960 C C . PHE A 1 118 ? -19.717 -3.798 33.941 1.00 87.88 118 PHE A C 1
ATOM 962 O O . PHE A 1 118 ? -20.423 -3.774 34.946 1.00 87.88 118 PHE A O 1
ATOM 969 N N . ASN A 1 119 ? -19.791 -4.786 33.044 1.00 84.38 119 ASN A N 1
ATOM 970 C CA . ASN A 1 119 ? -20.748 -5.888 33.155 1.00 84.38 119 ASN A CA 1
ATOM 971 C C . ASN A 1 119 ? -20.482 -6.777 34.379 1.00 84.38 119 ASN A C 1
ATOM 973 O O . ASN A 1 119 ? -21.431 -7.191 35.041 1.00 84.38 119 ASN A O 1
ATOM 977 N N . ILE A 1 120 ? -19.212 -7.044 34.708 1.00 85.06 120 ILE A N 1
ATOM 978 C CA . ILE A 1 120 ? -18.842 -7.797 35.915 1.00 85.06 120 ILE A CA 1
ATOM 979 C C . ILE A 1 120 ? -19.283 -7.033 37.167 1.00 85.06 120 ILE A C 1
ATOM 981 O O . ILE A 1 120 ? -19.970 -7.605 38.008 1.00 85.06 120 ILE A O 1
ATOM 985 N N . ILE A 1 121 ? -18.958 -5.740 37.276 1.00 83.50 121 ILE A N 1
ATOM 986 C CA . ILE A 1 121 ? -19.354 -4.914 38.429 1.00 83.50 121 ILE A CA 1
ATOM 987 C C . ILE A 1 121 ? -20.880 -4.836 38.542 1.00 83.50 121 ILE A C 1
ATOM 989 O O . ILE A 1 121 ? -21.419 -5.054 39.622 1.00 83.50 121 ILE A O 1
ATOM 993 N N . ALA A 1 122 ? -21.587 -4.591 37.435 1.00 80.56 122 ALA A N 1
ATOM 994 C CA . ALA A 1 122 ? -23.048 -4.544 37.412 1.00 80.56 122 ALA A CA 1
ATOM 995 C C . ALA A 1 122 ? -23.698 -5.879 37.816 1.00 80.56 122 ALA A C 1
ATOM 997 O O . ALA A 1 122 ? -24.790 -5.881 38.378 1.00 80.56 122 ALA A O 1
ATOM 998 N N . CYS A 1 123 ? -23.046 -7.014 37.542 1.00 76.50 123 CYS A N 1
ATOM 999 C CA . CYS A 1 123 ? -23.503 -8.323 38.000 1.00 76.50 123 CYS A CA 1
ATOM 1000 C C . CYS A 1 123 ? -23.308 -8.507 39.514 1.00 76.50 123 CYS A C 1
ATOM 1002 O O . CYS A 1 123 ? -24.161 -9.110 40.155 1.00 76.50 123 CYS A O 1
ATOM 1004 N N . GLN A 1 124 ? -22.217 -7.979 40.082 1.00 78.25 124 GLN A N 1
ATOM 1005 C CA . GLN A 1 124 ? -21.902 -8.090 41.514 1.00 78.25 124 GLN A CA 1
ATOM 1006 C C . GLN A 1 124 ? -22.720 -7.131 42.395 1.00 78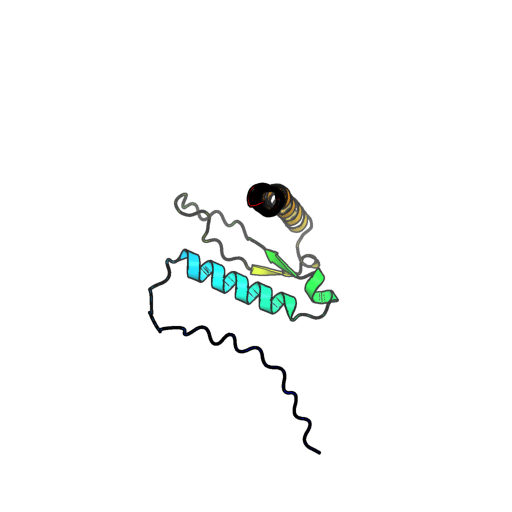.25 124 GLN A C 1
ATOM 1008 O O . GLN A 1 124 ? -22.918 -7.401 43.573 1.00 78.25 124 GLN A O 1
ATOM 1013 N N . THR A 1 125 ? -23.201 -6.008 41.853 1.00 75.38 125 THR A N 1
ATOM 1014 C CA . THR A 1 125 ? -23.977 -5.003 42.610 1.00 75.38 125 THR A CA 1
ATOM 1015 C C . THR A 1 125 ? -25.491 -5.219 42.573 1.00 75.38 125 THR A C 1
ATOM 1017 O O . THR A 1 125 ? -26.228 -4.463 43.203 1.00 75.38 125 THR A O 1
ATOM 1020 N N . LYS A 1 126 ? -25.975 -6.217 41.821 1.00 68.12 126 LYS A N 1
ATOM 1021 C CA . LYS A 1 126 ? -27.407 -6.543 41.682 1.00 68.12 126 LYS A CA 1
ATOM 1022 C C . LYS A 1 126 ? -27.872 -7.690 42.596 1.00 68.12 126 LYS A C 1
ATOM 1024 O O . LYS A 1 126 ? -29.011 -8.136 42.465 1.00 68.12 126 LYS A O 1
ATOM 1029 N N . THR A 1 127 ? -26.994 -8.143 43.487 1.00 51.16 127 THR A N 1
ATOM 1030 C CA . THR A 1 127 ? -27.234 -9.052 44.624 1.00 51.16 127 THR A CA 1
ATOM 1031 C C . THR A 1 127 ? -27.178 -8.274 45.922 1.00 51.16 127 THR A C 1
ATOM 1033 O O . THR A 1 127 ? -28.045 -8.532 46.782 1.00 51.16 127 THR A O 1
#

Foldseek 3Di:
DDDDPPDDDDPPDPPDDDPDPDDPVVVLVVVVVVVLVVLVPDDPVSSVQKDWDQPQPPPVDPPDSPPRRTDIDRLVPDDPVSNVVRVVVVVVVVVVVVVVVVVVVVVVVVVVVVVVVVVVVVVVVVD

Sequence (127 aa):
MELELQHASSFRSNRSDTERSLPAEGRVDDEVKLQWAAIDRLPTFRRLRTSLFDDGKVSGSQNNPDVAGKRVVDIMKLGGLERHMFIENLLKRVEDDNFRLLQKLKERIDRQEKLMTFNIIACQTKT

Radius of gyration: 23.24 Å; chains: 1; bounding box: 49×60×60 Å

Organism: Punica granatum (NCBI:txid22663)

Secondary structure (DSSP, 8-state):
-----------------------HHHHHHHHHHHHHHHHHTS-HHHHHHEEEEE-----S-TT-TT-S-EEEEETTTS-HHHHHHHHHHHHHHHHHHHHHHHHHHHHHHHHHHHHHHHHHHHHHTT-

pLDDT: mean 75.38, std 20.5, range [34.59, 97.62]